Protein AF-U4VE47-F1 (afdb_monomer_lite)

Sequence (77 aa):
MAIAGQGIAWLPQICVQKSISQNELTQIGGQQMSLEIEIRIFRRAGAKDRDAEAFWKYLAENQSRARSLIDPALKLR

Radius of gyration: 17.59 Å; chains: 1; bounding box: 39×33×44 Å

Organism: NCBI:txid1337887

Structure (mmCIF, N/CA/C/O backbone):
data_AF-U4VE47-F1
#
_entry.id   AF-U4VE47-F1
#
loop_
_atom_site.group_PDB
_atom_site.id
_atom_site.type_symbol
_atom_site.label_atom_id
_atom_site.label_alt_id
_atom_site.label_comp_id
_atom_site.label_asym_id
_atom_site.label_entity_id
_atom_site.label_seq_id
_atom_site.pdbx_PDB_ins_code
_atom_site.Cartn_x
_atom_site.Cartn_y
_atom_site.Cartn_z
_atom_site.occupancy
_atom_site.B_iso_or_equiv
_atom_site.auth_seq_id
_atom_site.auth_comp_id
_atom_site.auth_asym_id
_atom_site.auth_atom_id
_atom_site.pdbx_PDB_model_num
ATOM 1 N N . MET A 1 1 ? -4.276 -9.860 15.066 1.00 87.19 1 MET A N 1
ATOM 2 C CA . MET A 1 1 ? -4.462 -8.956 16.220 1.00 87.19 1 MET A CA 1
ATOM 3 C C . MET A 1 1 ? -5.592 -7.956 15.985 1.00 87.19 1 MET A C 1
ATOM 5 O O . MET A 1 1 ? -6.669 -8.226 16.487 1.00 87.19 1 MET A O 1
ATOM 9 N N . ALA A 1 2 ? -5.420 -6.888 15.186 1.00 93.38 2 ALA A N 1
ATOM 10 C CA . ALA A 1 2 ? -6.472 -5.871 14.988 1.00 93.38 2 ALA A CA 1
ATOM 11 C C . ALA A 1 2 ? -7.768 -6.437 14.372 1.00 93.38 2 ALA A C 1
ATOM 13 O O . ALA A 1 2 ? -8.827 -6.313 14.970 1.00 93.38 2 ALA A O 1
ATOM 14 N N . ILE A 1 3 ? -7.670 -7.173 13.256 1.00 91.06 3 ILE A N 1
ATOM 15 C CA . ILE A 1 3 ? -8.820 -7.876 12.638 1.00 91.06 3 ILE A CA 1
ATOM 16 C C . ILE A 1 3 ? -9.473 -8.883 13.596 1.00 91.06 3 ILE A C 1
ATOM 18 O O . ILE A 1 3 ? -10.677 -9.085 13.573 1.00 91.06 3 ILE A O 1
ATOM 22 N N . ALA A 1 4 ? -8.677 -9.503 14.468 1.00 9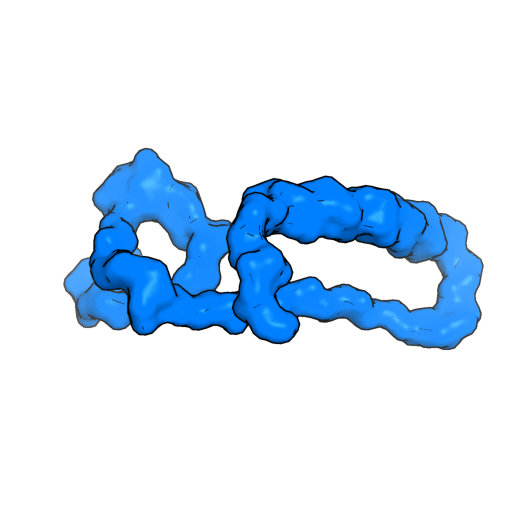2.25 4 ALA A N 1
ATOM 23 C CA . ALA A 1 4 ? -9.171 -10.456 15.459 1.00 92.25 4 ALA A CA 1
ATOM 24 C C . ALA A 1 4 ? -9.789 -9.771 16.698 1.00 92.25 4 ALA A C 1
ATOM 26 O O . ALA A 1 4 ? -10.097 -10.455 17.669 1.00 92.25 4 ALA A O 1
ATOM 27 N N . GLY A 1 5 ? -9.907 -8.436 16.712 1.00 92.38 5 GLY A N 1
ATOM 28 C CA . GLY A 1 5 ? -10.464 -7.671 17.831 1.00 92.38 5 GLY A CA 1
ATOM 29 C C . GLY A 1 5 ? -9.567 -7.599 19.071 1.00 92.38 5 GLY A C 1
ATOM 30 O O . GLY A 1 5 ? -10.025 -7.222 20.143 1.00 92.38 5 GLY A O 1
ATOM 31 N N . GLN A 1 6 ? -8.286 -7.953 18.955 1.00 94.88 6 GLN A N 1
ATOM 32 C CA . GLN A 1 6 ? -7.360 -8.063 20.093 1.00 94.88 6 GLN A CA 1
ATOM 33 C C . GLN A 1 6 ? -6.571 -6.772 20.375 1.00 94.88 6 GLN A C 1
ATOM 35 O O . GLN A 1 6 ? -5.583 -6.803 21.106 1.00 94.88 6 GLN A O 1
ATOM 40 N N . GLY A 1 7 ? -6.951 -5.647 19.766 1.00 93.56 7 GLY A N 1
ATOM 41 C CA . GLY A 1 7 ? -6.322 -4.349 20.008 1.00 93.56 7 GLY A CA 1
ATOM 42 C C . GLY A 1 7 ? -6.201 -3.481 18.761 1.00 93.56 7 GLY A C 1
ATOM 43 O O . GLY A 1 7 ? -6.892 -3.681 17.764 1.00 93.56 7 GLY A O 1
ATOM 44 N N . ILE A 1 8 ? -5.289 -2.515 18.837 1.00 94.12 8 ILE A N 1
ATOM 45 C CA . ILE A 1 8 ? -5.033 -1.489 17.822 1.00 94.12 8 ILE A CA 1
ATOM 46 C C . ILE A 1 8 ? -3.709 -1.799 17.115 1.00 94.12 8 ILE A C 1
ATOM 48 O O . ILE A 1 8 ? -2.789 -2.343 17.727 1.00 94.12 8 ILE A O 1
ATOM 52 N N . ALA A 1 9 ? -3.598 -1.447 15.834 1.00 93.50 9 ALA A N 1
ATOM 53 C CA . ALA A 1 9 ? -2.352 -1.557 15.085 1.00 93.50 9 ALA A CA 1
ATOM 54 C C . ALA A 1 9 ? -2.173 -0.388 14.107 1.00 93.50 9 ALA A C 1
ATOM 56 O O . ALA A 1 9 ? -3.141 0.071 13.502 1.00 93.50 9 ALA A O 1
ATOM 57 N N . TRP A 1 10 ? -0.922 0.027 13.903 1.00 92.06 10 TRP A N 1
ATOM 58 C CA . TRP A 1 10 ? -0.533 0.834 12.748 1.00 92.06 10 TRP A CA 1
ATOM 59 C C . TRP A 1 10 ? -0.311 -0.091 11.559 1.00 92.06 10 TRP A C 1
ATOM 61 O O . TRP A 1 10 ? 0.521 -0.996 11.619 1.00 92.06 10 TRP A O 1
ATOM 71 N N . LEU A 1 11 ? -1.074 0.115 10.489 1.00 91.62 11 LEU A N 1
ATOM 72 C CA . LEU A 1 11 ? -1.048 -0.728 9.300 1.00 91.62 11 LEU A CA 1
ATOM 73 C C . LEU A 1 11 ? -0.983 0.155 8.048 1.00 91.62 11 LEU A C 1
ATOM 75 O O . LEU A 1 11 ? -1.651 1.191 8.012 1.00 91.62 11 LEU A O 1
ATOM 79 N N . PRO A 1 12 ? -0.227 -0.240 7.007 1.00 90.75 12 PRO A N 1
ATOM 80 C CA . PRO A 1 12 ? -0.270 0.452 5.728 1.00 90.75 12 PRO A CA 1
ATOM 81 C C . PRO A 1 12 ? -1.693 0.440 5.174 1.00 90.75 12 PRO A C 1
ATOM 83 O O . PRO A 1 12 ? -2.312 -0.621 5.070 1.00 90.75 12 PRO A O 1
ATOM 86 N N . GLN A 1 13 ? -2.195 1.609 4.777 1.00 87.75 13 GLN A N 1
ATOM 87 C CA 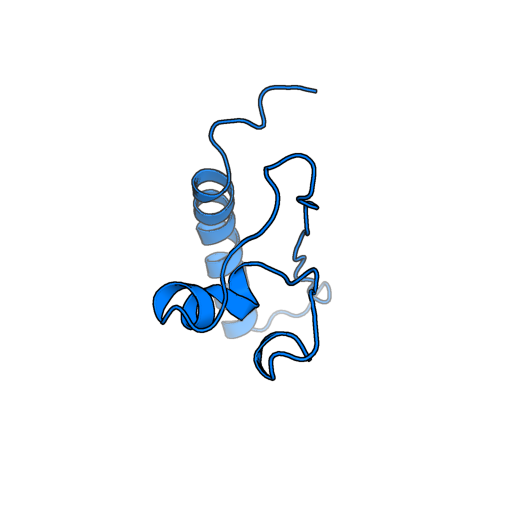. GLN A 1 13 ? -3.576 1.766 4.316 1.00 87.75 13 GLN A CA 1
ATOM 88 C C . GLN A 1 13 ? -3.914 0.797 3.173 1.00 87.75 13 GLN A C 1
ATOM 90 O O . GLN A 1 13 ? -4.978 0.181 3.181 1.00 87.75 13 GLN A O 1
ATOM 95 N N . ILE A 1 14 ? -2.974 0.585 2.245 1.00 88.94 14 ILE A N 1
ATOM 96 C CA . ILE A 1 14 ? -3.131 -0.331 1.105 1.00 88.94 14 ILE A CA 1
ATOM 97 C C . ILE A 1 14 ? -3.440 -1.779 1.518 1.00 88.94 14 ILE A C 1
ATOM 99 O O . ILE A 1 14 ? -4.104 -2.494 0.776 1.00 88.94 14 ILE A O 1
ATOM 103 N N . CYS A 1 15 ? -3.005 -2.214 2.704 1.00 91.38 15 CYS A N 1
ATOM 104 C CA . CYS A 1 15 ? -3.210 -3.580 3.182 1.00 91.38 15 CYS A CA 1
ATOM 105 C C . CYS A 1 15 ? -4.578 -3.774 3.850 1.00 91.38 15 CYS A C 1
ATOM 107 O O . CYS A 1 15 ? -5.024 -4.907 4.002 1.00 91.38 15 CYS A O 1
ATOM 109 N N . VAL A 1 16 ? -5.231 -2.688 4.276 1.00 92.38 16 VAL A N 1
ATOM 110 C CA . VAL A 1 16 ? -6.447 -2.732 5.109 1.00 92.38 16 VAL A CA 1
ATOM 111 C C . VAL A 1 16 ? -7.652 -2.035 4.486 1.00 92.38 16 VAL A C 1
ATOM 113 O O . VAL A 1 16 ? -8.733 -2.070 5.069 1.00 92.38 16 VAL A O 1
ATOM 116 N N . GLN A 1 17 ? -7.506 -1.451 3.290 1.00 92.25 17 GLN A N 1
ATOM 117 C CA . GLN A 1 17 ? -8.597 -0.794 2.555 1.00 92.25 17 GLN A CA 1
ATOM 118 C C . GLN A 1 17 ? -9.854 -1.661 2.466 1.00 92.25 17 GLN A C 1
ATOM 120 O O . GLN A 1 17 ? -10.953 -1.176 2.721 1.00 92.25 17 GLN A O 1
ATOM 125 N N . LYS A 1 18 ? -9.688 -2.952 2.158 1.00 94.62 18 LYS A N 1
ATOM 126 C CA . LYS A 1 18 ? -10.804 -3.894 2.076 1.00 94.62 18 LYS A CA 1
ATOM 127 C C . LYS A 1 18 ? -11.533 -4.017 3.419 1.00 94.62 18 LYS A C 1
ATOM 129 O O . LYS A 1 18 ? -12.732 -3.768 3.471 1.00 94.62 18 LYS A O 1
ATOM 134 N N . SER A 1 19 ? -10.820 -4.316 4.500 1.00 95.19 19 SER A N 1
ATOM 135 C CA . SER A 1 19 ? -11.423 -4.461 5.832 1.00 95.19 19 SER A CA 1
ATOM 136 C C . SER A 1 19 ? -12.060 -3.168 6.343 1.00 95.19 19 SER A C 1
ATOM 138 O O . SER A 1 19 ? -13.103 -3.223 6.985 1.00 95.19 19 SER A O 1
ATOM 140 N N . ILE A 1 20 ? -11.509 -1.998 6.002 1.00 94.31 20 ILE A N 1
ATOM 141 C CA . ILE A 1 20 ? -12.157 -0.708 6.288 1.00 94.31 20 ILE A CA 1
ATOM 142 C C . ILE A 1 20 ? -13.457 -0.564 5.487 1.00 94.31 20 ILE A C 1
ATOM 144 O O . ILE A 1 20 ? -14.494 -0.243 6.057 1.00 94.31 20 ILE A O 1
ATOM 148 N N . SER A 1 21 ? -13.441 -0.860 4.181 1.00 95.62 21 SER A N 1
ATOM 149 C CA . SER A 1 21 ? -14.643 -0.781 3.332 1.00 95.62 21 SER A CA 1
ATOM 150 C C . SER A 1 21 ? -15.758 -1.742 3.763 1.00 95.62 21 SER A C 1
ATOM 152 O O . SER A 1 21 ? -16.932 -1.485 3.512 1.00 95.62 21 SER A O 1
ATOM 154 N N . GLN A 1 22 ? -15.389 -2.837 4.429 1.00 96.62 22 GLN A N 1
ATOM 155 C CA . GLN A 1 22 ? -16.307 -3.839 4.966 1.00 96.62 22 GLN A CA 1
ATOM 156 C C . GLN A 1 22 ? -16.701 -3.571 6.428 1.00 96.62 22 GLN A C 1
ATOM 158 O O . GLN A 1 22 ? -17.427 -4.371 7.008 1.00 96.62 22 GLN A O 1
ATOM 163 N N . ASN A 1 23 ? -16.256 -2.456 7.021 1.00 94.75 23 ASN A N 1
ATOM 164 C CA . ASN A 1 23 ? -16.454 -2.105 8.432 1.00 94.75 23 ASN A CA 1
ATOM 165 C C . ASN A 1 23 ? -15.894 -3.133 9.439 1.00 94.75 23 ASN A C 1
ATOM 167 O O . ASN A 1 23 ? -16.302 -3.154 10.597 1.00 94.75 23 ASN A O 1
ATOM 171 N N . GLU A 1 24 ? -14.942 -3.972 9.027 1.00 95.75 24 GLU A N 1
ATOM 172 C CA . GLU A 1 24 ? -14.206 -4.877 9.924 1.00 95.75 24 GLU A CA 1
ATOM 173 C C . GLU A 1 24 ? -13.130 -4.127 10.720 1.00 95.75 24 GLU A C 1
ATOM 175 O O . GLU A 1 24 ? -12.756 -4.529 11.820 1.00 95.75 24 GLU A O 1
ATOM 180 N N . LEU A 1 25 ? -12.617 -3.031 10.154 1.00 95.62 25 LEU A N 1
ATOM 181 C CA . LEU A 1 25 ? -11.702 -2.102 10.805 1.00 95.62 25 LEU A CA 1
ATOM 182 C C . LEU A 1 25 ? -12.215 -0.676 10.656 1.00 95.62 25 LEU A C 1
ATOM 184 O O . LEU A 1 25 ? -12.853 -0.328 9.666 1.00 95.62 25 LEU A O 1
ATOM 188 N N . THR A 1 26 ? -11.847 0.172 11.609 1.00 93.69 26 THR A N 1
ATOM 189 C CA . THR A 1 26 ? -12.047 1.616 11.518 1.00 93.69 26 THR A CA 1
ATOM 190 C C . THR A 1 26 ? -10.732 2.337 11.773 1.00 93.69 26 THR A C 1
ATOM 192 O O . THR A 1 26 ? -9.905 1.875 12.564 1.00 93.69 26 THR A O 1
ATOM 195 N N . GLN A 1 27 ? -10.519 3.458 11.088 1.00 91.19 27 GLN A N 1
ATOM 196 C CA . GLN A 1 27 ? -9.366 4.304 11.358 1.00 91.19 27 GLN A CA 1
ATOM 197 C C . GLN A 1 27 ? -9.594 5.054 12.668 1.00 91.19 27 GLN A C 1
ATOM 199 O O . GLN A 1 27 ? -10.596 5.746 12.842 1.00 91.19 27 GLN A O 1
ATOM 204 N N . ILE A 1 28 ? -8.618 4.954 13.563 1.00 90.75 28 ILE A N 1
ATOM 205 C CA . ILE A 1 28 ? -8.545 5.785 14.757 1.00 90.75 28 ILE A CA 1
ATOM 206 C C . ILE A 1 28 ? -7.376 6.760 14.611 1.00 90.75 28 ILE A C 1
ATOM 208 O O . ILE A 1 28 ? -6.323 6.400 14.086 1.00 90.75 28 ILE A O 1
ATOM 212 N N . GLY A 1 29 ? -7.559 7.991 15.081 1.00 87.00 29 GLY A N 1
ATOM 213 C CA . GLY A 1 29 ? -6.543 9.035 14.967 1.00 87.00 29 GLY A CA 1
ATOM 214 C C . GLY A 1 29 ? -6.548 9.762 13.617 1.00 87.00 29 GLY A C 1
ATOM 215 O O . GLY A 1 29 ? -6.836 9.197 12.560 1.00 87.00 29 GLY A O 1
ATOM 216 N N . GLY A 1 30 ? -6.247 11.059 13.683 1.00 86.94 30 GLY A N 1
ATOM 217 C CA . GLY A 1 30 ? -6.133 11.928 12.515 1.00 86.94 30 GLY A CA 1
ATOM 218 C C . GLY A 1 30 ? -4.748 11.865 11.870 1.00 86.94 30 GLY A C 1
ATOM 219 O O . GLY A 1 30 ? -3.914 11.023 12.203 1.00 86.94 30 GLY A O 1
ATOM 220 N N . GLN A 1 31 ? -4.481 12.804 10.966 1.00 85.81 31 GLN A N 1
ATOM 221 C CA . GLN A 1 31 ? -3.242 12.866 10.184 1.00 85.81 31 GLN A CA 1
ATOM 222 C C . GLN A 1 31 ? -1.974 12.970 11.052 1.00 85.81 31 GLN A C 1
ATOM 224 O O . GLN A 1 31 ? -0.923 12.464 10.672 1.00 85.81 31 GLN A O 1
ATOM 229 N N . GLN A 1 32 ? -2.078 13.524 12.263 1.00 90.94 32 GLN A N 1
ATOM 230 C CA . GLN A 1 32 ? -0.984 13.587 13.238 1.00 90.94 32 GLN A CA 1
ATOM 231 C C . GLN 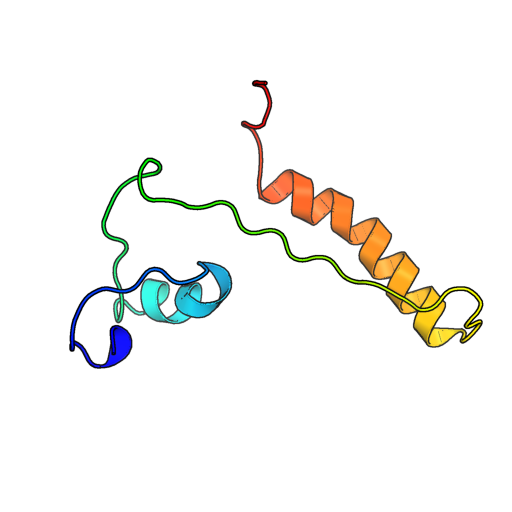A 1 32 ? -0.494 12.212 13.727 1.00 90.94 32 GLN A C 1
ATOM 233 O O . GLN A 1 32 ? 0.588 12.118 14.296 1.00 90.94 32 GLN A O 1
ATOM 238 N N . MET A 1 33 ? -1.292 11.155 13.536 1.00 90.38 33 MET A N 1
ATOM 239 C CA . MET A 1 33 ? -0.942 9.768 13.870 1.00 90.38 33 MET A CA 1
ATOM 240 C C . MET A 1 33 ? -0.613 8.931 12.625 1.00 90.38 33 MET A C 1
ATOM 242 O O . MET A 1 33 ? -0.444 7.713 12.733 1.00 90.38 33 MET A O 1
ATOM 246 N N . SER A 1 34 ? -0.537 9.569 11.451 1.00 87.44 34 SER A N 1
ATOM 247 C CA . SER A 1 34 ? -0.141 8.927 10.199 1.00 87.44 34 SER A CA 1
ATOM 248 C C . SER A 1 34 ? 1.376 8.971 10.014 1.00 87.44 34 SER A C 1
ATOM 250 O O . SER A 1 34 ? 2.037 9.925 10.421 1.00 87.44 34 SER A O 1
ATOM 252 N N . LEU A 1 35 ? 1.920 7.919 9.403 1.00 88.00 35 LEU A N 1
ATOM 253 C CA . LEU A 1 35 ? 3.323 7.830 9.016 1.00 88.00 35 LEU A CA 1
ATOM 254 C C . LEU A 1 35 ? 3.393 7.637 7.504 1.00 88.00 35 LEU A C 1
ATOM 256 O O . LEU A 1 35 ? 2.739 6.741 6.965 1.00 88.00 35 LEU A O 1
ATOM 260 N N . GLU A 1 36 ? 4.193 8.460 6.833 1.00 85.44 36 GLU A N 1
ATOM 261 C CA . GLU A 1 36 ? 4.452 8.297 5.407 1.00 85.44 36 GLU A CA 1
ATOM 262 C C . GLU A 1 36 ? 5.349 7.075 5.175 1.00 85.44 36 GLU A C 1
ATOM 264 O O . GLU A 1 36 ? 6.377 6.900 5.831 1.00 85.44 36 GLU A O 1
ATOM 269 N N . ILE A 1 37 ? 4.942 6.212 4.244 1.00 83.38 37 ILE A N 1
ATOM 270 C CA . ILE A 1 37 ? 5.693 5.021 3.850 1.00 83.38 37 ILE A CA 1
ATOM 271 C C . ILE A 1 37 ? 5.916 5.077 2.344 1.00 83.38 37 ILE A C 1
ATOM 273 O O . ILE A 1 37 ? 4.971 5.227 1.571 1.00 83.38 37 ILE A O 1
ATOM 277 N N . GLU A 1 38 ? 7.166 4.890 1.930 1.00 85.56 38 GLU A N 1
ATOM 278 C CA . GLU A 1 38 ? 7.553 4.846 0.525 1.00 85.56 38 GLU A CA 1
ATOM 279 C C . GLU A 1 38 ? 7.834 3.404 0.076 1.00 85.56 38 GLU A C 1
ATOM 281 O O . GLU A 1 38 ? 8.558 2.658 0.738 1.00 85.56 38 GLU A O 1
ATOM 286 N N . ILE A 1 39 ? 7.299 3.019 -1.087 1.00 84.50 39 ILE A N 1
ATOM 287 C CA . ILE A 1 39 ? 7.625 1.754 -1.756 1.00 84.50 39 ILE A CA 1
ATOM 288 C C . ILE A 1 39 ? 8.578 2.055 -2.913 1.00 84.50 39 ILE A C 1
ATOM 290 O O . ILE A 1 39 ? 8.211 2.743 -3.866 1.00 84.50 39 ILE A O 1
ATOM 294 N N . ARG A 1 40 ? 9.794 1.504 -2.853 1.00 87.69 40 ARG A N 1
ATOM 295 C CA . ARG A 1 40 ? 10.813 1.647 -3.902 1.00 87.69 40 ARG A CA 1
ATOM 296 C C . ARG A 1 40 ? 11.061 0.315 -4.594 1.00 87.69 40 ARG A C 1
ATOM 298 O O . ARG A 1 40 ? 11.302 -0.693 -3.934 1.00 87.69 40 ARG A O 1
ATOM 305 N N . ILE A 1 41 ? 11.038 0.324 -5.924 1.00 87.44 41 ILE A N 1
ATOM 306 C CA . ILE A 1 41 ? 11.336 -0.852 -6.747 1.00 87.44 41 ILE A CA 1
ATOM 307 C C . ILE A 1 41 ? 12.715 -0.651 -7.374 1.00 87.44 41 ILE A C 1
ATOM 309 O O . ILE A 1 41 ? 12.984 0.387 -7.976 1.00 87.44 41 ILE A O 1
ATOM 313 N N . PHE A 1 42 ? 13.582 -1.654 -7.252 1.00 87.44 42 PHE A N 1
ATOM 314 C CA . PHE A 1 42 ? 14.944 -1.622 -7.778 1.00 87.44 42 PHE A CA 1
ATOM 315 C C . PHE A 1 42 ? 15.136 -2.699 -8.848 1.00 87.44 42 PHE A C 1
ATOM 317 O O . PHE A 1 42 ? 14.572 -3.789 -8.753 1.00 87.44 42 PHE A O 1
ATOM 324 N N . ARG A 1 43 ? 15.978 -2.411 -9.847 1.00 85.69 43 ARG A N 1
ATOM 325 C CA . ARG A 1 43 ? 16.478 -3.400 -10.815 1.00 85.69 43 ARG A CA 1
ATOM 326 C C . ARG A 1 43 ? 17.985 -3.476 -10.804 1.00 85.69 43 ARG A C 1
ATOM 328 O O . ARG A 1 43 ? 18.669 -2.482 -10.571 1.00 85.69 43 ARG A O 1
ATOM 335 N N . ARG A 1 44 ? 18.496 -4.651 -11.169 1.00 85.56 44 ARG A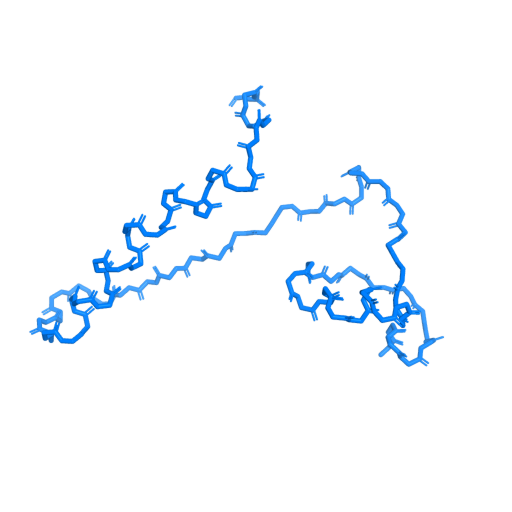 N 1
ATOM 336 C CA . ARG A 1 44 ? 19.905 -4.819 -11.509 1.00 85.56 44 ARG A CA 1
ATOM 337 C C . ARG A 1 44 ? 20.226 -4.026 -12.777 1.00 85.56 44 ARG A C 1
ATOM 339 O O . ARG A 1 44 ? 19.535 -4.154 -13.786 1.00 85.56 44 ARG A O 1
ATOM 346 N N . ALA A 1 45 ? 21.300 -3.245 -12.737 1.00 80.38 45 ALA A N 1
ATOM 347 C CA . ALA A 1 45 ? 21.804 -2.555 -13.917 1.00 80.38 45 ALA A CA 1
ATOM 348 C C . ALA A 1 45 ? 22.307 -3.561 -14.971 1.00 80.38 45 ALA A C 1
ATOM 350 O O . ALA A 1 45 ? 22.953 -4.554 -14.634 1.00 80.38 45 ALA A O 1
ATOM 351 N N . GLY A 1 46 ? 22.022 -3.294 -16.248 1.00 76.06 46 GLY A N 1
ATOM 352 C CA . GLY A 1 46 ? 22.557 -4.061 -17.379 1.00 76.06 46 GLY A CA 1
ATOM 353 C C . GLY A 1 46 ? 21.785 -5.327 -17.773 1.00 76.06 46 GLY A C 1
ATOM 354 O O . GLY A 1 46 ? 22.157 -5.954 -18.762 1.00 76.06 46 GLY A O 1
ATOM 355 N N . ALA A 1 47 ? 20.711 -5.696 -17.068 1.00 72.81 47 ALA A N 1
ATOM 356 C CA . ALA A 1 47 ? 19.802 -6.745 -17.530 1.00 72.81 47 ALA A CA 1
ATOM 357 C C . ALA A 1 47 ? 18.956 -6.209 -18.698 1.00 72.81 47 ALA A C 1
ATOM 359 O O . ALA A 1 47 ? 18.176 -5.283 -18.508 1.00 72.81 47 ALA A O 1
ATOM 360 N N . LYS A 1 48 ? 19.137 -6.766 -19.902 1.00 74.19 48 LYS A N 1
ATOM 361 C CA . LYS A 1 48 ? 18.466 -6.328 -21.143 1.00 74.19 48 LYS A CA 1
ATOM 362 C C . LYS A 1 48 ? 17.409 -7.331 -21.599 1.00 74.19 48 LYS A C 1
ATOM 364 O O . LYS A 1 48 ? 17.397 -7.749 -22.754 1.00 74.19 48 LYS A O 1
ATOM 369 N N . ASP A 1 49 ? 16.564 -7.756 -20.672 1.00 87.69 49 ASP A N 1
ATOM 370 C CA . ASP A 1 49 ? 15.404 -8.563 -21.026 1.00 87.69 49 ASP A CA 1
ATOM 371 C C . ASP A 1 49 ? 14.288 -7.650 -21.559 1.00 87.69 49 ASP A C 1
ATOM 373 O O . ASP A 1 49 ? 13.997 -6.603 -20.975 1.00 87.69 49 ASP A O 1
ATOM 377 N N . ARG A 1 50 ? 13.699 -8.013 -22.704 1.00 90.25 50 ARG A N 1
ATOM 378 C CA . ARG A 1 50 ? 12.701 -7.177 -23.387 1.00 90.25 50 ARG A CA 1
ATOM 379 C C . ARG A 1 50 ? 11.452 -6.976 -22.530 1.00 90.25 50 ARG A C 1
ATOM 381 O O . ARG A 1 50 ? 10.932 -5.860 -22.488 1.00 90.25 50 ARG A O 1
ATOM 388 N N . ASP A 1 51 ? 10.989 -8.029 -21.866 1.00 91.00 51 ASP A N 1
ATOM 389 C CA . ASP A 1 51 ? 9.766 -7.992 -21.068 1.00 91.00 51 ASP A CA 1
ATOM 390 C C . ASP A 1 51 ? 10.012 -7.224 -19.769 1.00 91.00 51 ASP A C 1
ATOM 392 O O . ASP A 1 51 ? 9.190 -6.397 -19.368 1.00 91.00 51 ASP A O 1
ATOM 396 N N . ALA A 1 52 ? 11.198 -7.387 -19.174 1.00 89.88 52 ALA A N 1
ATOM 397 C CA . ALA A 1 52 ? 11.624 -6.560 -18.053 1.00 89.88 52 ALA A CA 1
ATOM 398 C C . ALA A 1 52 ? 11.655 -5.067 -18.427 1.00 89.88 52 ALA A C 1
ATOM 400 O O . ALA A 1 52 ? 11.127 -4.245 -17.683 1.00 89.88 52 ALA A O 1
ATOM 401 N N . GLU A 1 53 ? 12.230 -4.685 -19.572 1.00 90.50 53 GLU A N 1
ATOM 402 C CA . GLU A 1 53 ? 12.254 -3.278 -20.001 1.00 90.50 53 GLU A CA 1
ATOM 403 C C . GLU A 1 53 ? 10.854 -2.719 -20.282 1.00 90.50 53 GLU A C 1
ATOM 405 O O . GLU A 1 53 ? 10.574 -1.567 -19.940 1.00 90.50 53 GLU A O 1
ATOM 410 N N . ALA A 1 54 ? 9.954 -3.520 -20.859 1.00 92.00 54 ALA A N 1
ATOM 411 C CA . ALA A 1 54 ? 8.560 -3.124 -21.046 1.00 92.00 54 ALA A CA 1
ATOM 412 C C . ALA A 1 54 ? 7.865 -2.869 -19.698 1.00 92.00 54 ALA A C 1
ATOM 414 O O . ALA A 1 54 ? 7.220 -1.835 -19.520 1.00 92.00 54 ALA A O 1
ATOM 415 N N . PHE A 1 55 ? 8.064 -3.760 -18.725 1.00 91.06 55 PHE A N 1
ATOM 416 C CA . PHE A 1 55 ? 7.548 -3.592 -17.369 1.00 91.06 55 PHE A CA 1
ATOM 417 C C . PHE A 1 55 ? 8.107 -2.334 -16.689 1.00 91.06 55 PHE A C 1
ATOM 419 O O . PHE A 1 55 ? 7.357 -1.562 -16.094 1.00 91.06 55 PHE A O 1
ATOM 426 N N . TRP A 1 56 ? 9.409 -2.073 -16.820 1.00 90.31 56 TRP A N 1
ATOM 427 C CA . TRP A 1 56 ? 10.037 -0.884 -16.242 1.00 90.31 56 TRP A CA 1
ATOM 428 C C . TRP A 1 56 ? 9.548 0.422 -16.864 1.00 90.31 56 TRP A C 1
ATOM 430 O O . TRP A 1 56 ? 9.341 1.390 -16.132 1.00 90.31 56 TRP A O 1
ATOM 440 N N . LYS A 1 57 ? 9.314 0.451 -18.181 1.00 90.31 57 LYS A N 1
ATOM 441 C CA . LYS A 1 57 ? 8.680 1.599 -18.847 1.00 90.31 57 LYS A CA 1
ATOM 442 C C . LYS A 1 57 ? 7.268 1.837 -18.322 1.00 90.31 57 LYS A C 1
ATOM 444 O O . LYS A 1 57 ? 6.965 2.954 -17.915 1.00 90.31 57 LYS A O 1
ATOM 449 N N . TYR A 1 58 ? 6.460 0.780 -18.234 1.00 92.38 58 TYR A N 1
ATOM 450 C CA . TYR A 1 58 ? 5.109 0.854 -17.677 1.00 92.38 58 TYR A CA 1
ATOM 451 C C . TYR A 1 58 ? 5.105 1.402 -16.240 1.00 92.38 58 TYR A C 1
ATOM 453 O O . TYR A 1 58 ? 4.336 2.303 -15.910 1.00 92.38 58 TYR A O 1
ATOM 461 N N . LEU A 1 59 ? 6.003 0.910 -15.379 1.00 90.50 59 LEU A N 1
ATOM 462 C CA . LEU A 1 59 ? 6.130 1.417 -14.011 1.00 90.50 59 LEU A CA 1
ATOM 463 C C . LEU A 1 59 ? 6.546 2.894 -13.966 1.00 90.50 59 LEU A C 1
ATOM 465 O O . LEU A 1 59 ? 6.007 3.646 -13.155 1.00 90.50 59 LEU A O 1
ATOM 469 N N . ALA A 1 60 ? 7.486 3.317 -14.816 1.00 88.25 60 ALA A N 1
ATOM 470 C CA . ALA A 1 60 ? 7.957 4.702 -14.863 1.00 88.25 60 ALA A CA 1
ATOM 471 C C . ALA A 1 60 ? 6.859 5.674 -15.331 1.00 88.25 60 ALA A C 1
ATOM 473 O O . ALA A 1 60 ? 6.691 6.743 -14.743 1.00 88.25 60 ALA A O 1
ATOM 474 N N . GLU A 1 61 ? 6.066 5.291 -16.333 1.00 88.81 61 GLU A N 1
ATOM 475 C CA . GLU A 1 61 ? 4.914 6.070 -16.803 1.00 88.81 61 GLU A CA 1
ATOM 476 C C . GLU A 1 61 ? 3.854 6.203 -15.699 1.00 88.81 61 GLU A C 1
ATOM 478 O O . GLU A 1 61 ? 3.374 7.304 -15.400 1.00 88.81 61 GLU A O 1
ATOM 483 N N . ASN A 1 62 ? 3.552 5.098 -15.014 1.00 84.69 62 ASN A N 1
ATOM 484 C CA . ASN A 1 62 ? 2.527 5.057 -13.975 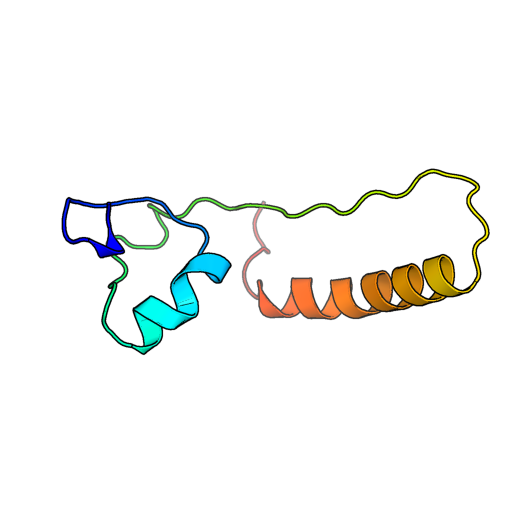1.00 84.69 62 ASN A CA 1
ATOM 485 C C . ASN A 1 62 ? 2.973 5.666 -12.636 1.00 84.69 62 ASN A C 1
ATOM 487 O O . ASN A 1 62 ? 2.115 6.014 -11.821 1.00 84.69 62 ASN A O 1
ATOM 491 N N . GLN A 1 63 ? 4.276 5.866 -12.409 1.00 77.50 63 GLN A N 1
ATOM 492 C CA . GLN A 1 63 ? 4.791 6.551 -11.219 1.00 77.50 63 GLN A CA 1
ATOM 493 C C . GLN A 1 63 ? 4.243 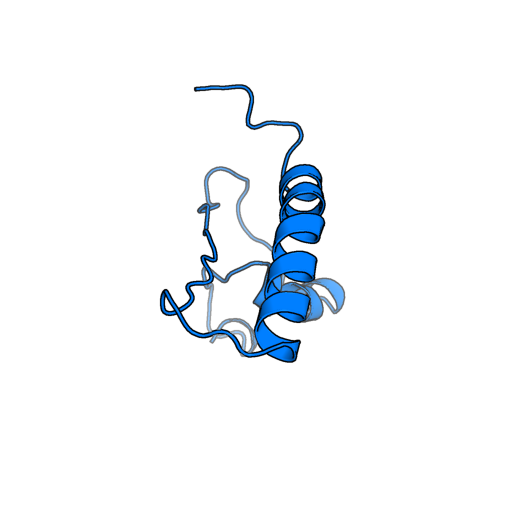7.981 -11.113 1.00 77.50 63 GLN A C 1
ATOM 495 O O . GLN A 1 63 ? 3.862 8.417 -10.028 1.00 77.50 63 GLN A O 1
ATOM 500 N N . SER A 1 64 ? 4.167 8.702 -12.235 1.00 62.59 64 SER A N 1
ATOM 501 C CA . SER A 1 64 ? 3.667 10.083 -12.283 1.00 62.59 64 SER A CA 1
ATOM 502 C C . SER A 1 64 ? 2.200 10.185 -11.840 1.00 62.59 64 SER A C 1
ATOM 504 O O . SER A 1 64 ? 1.843 11.051 -11.039 1.00 62.59 64 SER A O 1
ATOM 506 N N . ARG A 1 65 ? 1.365 9.231 -12.278 1.00 62.03 65 ARG A N 1
ATOM 507 C CA . ARG A 1 65 ? -0.034 9.088 -11.851 1.00 62.03 65 ARG A CA 1
ATOM 508 C C . ARG A 1 65 ? -0.149 8.729 -10.376 1.00 62.03 65 ARG A C 1
ATOM 510 O O . ARG A 1 65 ? -0.932 9.352 -9.668 1.00 62.03 65 ARG A O 1
ATOM 517 N N . ALA A 1 66 ? 0.630 7.754 -9.909 1.00 62.00 66 ALA A N 1
ATOM 518 C CA . ALA A 1 66 ? 0.610 7.341 -8.507 1.00 62.00 66 ALA A CA 1
ATOM 519 C C . ALA A 1 66 ? 1.003 8.500 -7.576 1.00 62.00 66 ALA A C 1
ATOM 521 O O . ALA A 1 66 ? 0.342 8.729 -6.569 1.00 62.00 66 ALA A O 1
ATOM 522 N N . ARG A 1 67 ? 2.013 9.293 -7.955 1.00 60.03 67 ARG A N 1
ATOM 523 C CA . ARG A 1 67 ? 2.466 10.456 -7.181 1.00 60.03 67 ARG A CA 1
ATOM 524 C C . ARG A 1 67 ? 1.440 11.594 -7.161 1.00 60.03 67 ARG A C 1
ATOM 526 O O . ARG A 1 67 ? 1.287 12.236 -6.134 1.00 60.03 67 ARG A O 1
ATOM 533 N N . SER A 1 68 ? 0.697 11.798 -8.253 1.00 53.97 68 SER A N 1
ATOM 534 C CA . SER A 1 68 ? -0.374 12.805 -8.336 1.00 53.97 68 SER A CA 1
ATOM 535 C C . SER A 1 68 ? -1.645 12.429 -7.564 1.00 53.97 68 SER A C 1
ATOM 537 O O . SER A 1 68 ? -2.381 13.319 -7.154 1.00 53.97 68 SER A O 1
ATOM 539 N N . LEU A 1 69 ? -1.938 11.135 -7.399 1.00 54.38 69 LEU A N 1
ATOM 540 C CA . LEU A 1 69 ? -3.118 10.660 -6.661 1.00 54.38 69 LEU A CA 1
ATOM 541 C C . LEU A 1 69 ? -2.918 10.686 -5.145 1.00 54.38 69 LEU A C 1
ATOM 543 O O . LEU A 1 69 ? -3.890 10.741 -4.398 1.00 54.38 69 LEU A O 1
ATOM 547 N N . ILE A 1 70 ? -1.663 10.631 -4.703 1.00 55.03 70 ILE A N 1
ATOM 548 C CA . ILE A 1 70 ? -1.302 10.655 -3.288 1.00 55.03 70 ILE A CA 1
ATOM 549 C C . ILE A 1 70 ? -1.200 12.106 -2.782 1.00 55.03 70 ILE A C 1
ATOM 551 O O . ILE A 1 70 ? -1.199 12.307 -1.571 1.00 55.03 70 ILE A O 1
ATOM 555 N N . ASP A 1 71 ? -1.182 13.121 -3.668 1.00 47.69 71 ASP A N 1
ATOM 556 C CA . ASP A 1 71 ? -0.808 14.463 -3.233 1.00 47.69 71 ASP A CA 1
ATOM 557 C C . ASP A 1 71 ? -1.345 15.694 -4.014 1.00 47.69 71 ASP A C 1
ATOM 559 O O . ASP A 1 71 ? -0.919 15.974 -5.137 1.00 47.69 71 ASP A O 1
ATOM 563 N N . PRO A 1 72 ? -2.201 16.516 -3.369 1.00 49.12 72 PRO A N 1
ATOM 564 C CA . PRO A 1 72 ? -2.337 17.954 -3.631 1.00 49.12 72 PRO A CA 1
ATOM 565 C C . PRO A 1 72 ? -1.556 18.856 -2.643 1.00 49.12 72 PRO A C 1
ATOM 567 O O . PRO A 1 72 ? -1.617 20.079 -2.778 1.00 49.12 72 PRO A O 1
ATOM 570 N N . ALA A 1 73 ? -0.879 18.304 -1.628 1.00 45.19 73 ALA A N 1
ATOM 571 C CA . ALA A 1 73 ? -0.419 19.011 -0.428 1.00 45.19 73 ALA A CA 1
ATOM 572 C C . ALA A 1 73 ? 1.096 18.926 -0.099 1.00 45.19 73 ALA A C 1
ATOM 574 O O . ALA A 1 73 ? 1.516 19.598 0.841 1.00 45.19 73 ALA A O 1
ATOM 575 N N . LEU A 1 74 ? 1.968 18.261 -0.873 1.00 47.44 74 LEU A N 1
ATOM 576 C CA . LEU A 1 74 ? 3.440 18.312 -0.711 1.00 47.44 74 LEU A CA 1
ATOM 577 C C . LEU A 1 74 ? 4.034 19.634 -1.228 1.00 47.44 74 LEU A C 1
ATOM 579 O O . LEU A 1 74 ? 5.238 19.743 -1.457 1.00 47.44 74 LEU A O 1
ATOM 583 N N . LYS A 1 75 ? 3.231 20.698 -1.348 1.00 39.97 75 LYS A N 1
ATOM 584 C CA . LYS A 1 75 ? 3.751 22.062 -1.224 1.00 39.97 75 LYS A CA 1
ATOM 585 C C . LYS A 1 75 ? 3.811 22.437 0.253 1.00 39.97 75 LYS A C 1
ATOM 587 O O . LYS A 1 75 ? 2.956 23.178 0.714 1.00 39.97 75 LYS A O 1
ATOM 592 N N . LEU A 1 76 ? 4.820 21.946 0.965 1.00 40.25 76 LEU A N 1
ATOM 593 C CA . LEU A 1 76 ? 5.578 22.695 1.977 1.00 40.25 76 LEU A CA 1
ATOM 594 C C . LEU A 1 76 ? 6.613 21.760 2.622 1.00 40.25 76 LEU A C 1
ATOM 596 O O . LEU A 1 76 ? 6.301 21.039 3.570 1.00 40.25 76 LEU A O 1
ATOM 600 N N . ARG A 1 77 ? 7.848 21.807 2.126 1.00 36.53 77 ARG A N 1
ATOM 601 C CA . ARG A 1 77 ? 9.075 22.133 2.875 1.00 36.53 77 ARG A CA 1
ATOM 602 C C . ARG A 1 77 ? 10.292 21.983 1.975 1.00 36.53 77 ARG A C 1
ATOM 604 O O . ARG A 1 77 ? 10.343 20.996 1.214 1.00 36.53 77 ARG A O 1
#

Secondary structure (DSSP, 8-state):
-TTTTS------HHHHHHHHHTTS----S-GGG-----------TT---HHHHHHHHHHHHHHHHHHHHS-S-----

pLDDT: mean 82.36, std 15.81, range [36.53, 96.62]

Foldseek 3Di:
DLLVVPDDDDDDCVVCVVCVVVVSDDDDDDPVPDDDDDDDDDDDPPPPDPVVVVVVVVCVVCVVVVVVVVDPPVPDD